Protein AF-A0A9D7EZE6-F1 (afdb_monomer_lite)

pLDDT: mean 88.73, std 8.44, range [52.72, 96.62]

Secondary structure (DSSP, 8-state):
-B-B-TTT--B-TT-EEEEEETTS-EEEEEE--TTSB---------STT-SEEEEEEE-SS-EEEEETTT-PPP-TTS---SPPP-TT-EEEEEEES-S---TTPPPPEEEEEEETTSPPPPPP-

Radius of gyration: 22.62 Å; chains: 1; bounding box: 59×34×56 Å

Foldseek 3Di:
DADADPVPRQADWFKKKWWAWQQRDTQFIFTAHNRRDTDTDGDPDPPPTSHTAKMWTDDPVDIDMDGPVPPDDDCPVDPPDDDDDDPVQKDKDKAWPDDDDDPPDDTDIDIDIDGPVRHHDDDDD

Structure (mmCIF, N/CA/C/O backbone):
data_AF-A0A9D7EZE6-F1
#
_entry.id   AF-A0A9D7EZE6-F1
#
loop_
_atom_site.group_PDB
_atom_site.id
_atom_site.type_symbol
_atom_site.label_atom_id
_atom_site.label_alt_id
_atom_site.label_comp_id
_atom_site.label_asym_id
_atom_site.label_entity_id
_atom_site.label_seq_id
_atom_site.pdbx_PDB_ins_code
_atom_site.Cartn_x
_atom_site.Cartn_y
_atom_site.Cartn_z
_atom_site.occupancy
_atom_site.B_iso_or_equiv
_atom_site.auth_seq_id
_atom_site.auth_comp_id
_atom_site.auth_asym_id
_atom_site.auth_atom_id
_atom_site.pdbx_PDB_model_num
ATOM 1 N N . MET A 1 1 ? -6.140 2.684 8.657 1.00 90.25 1 MET A N 1
ATOM 2 C CA . MET A 1 1 ? -7.422 2.126 8.167 1.00 90.25 1 MET A CA 1
ATOM 3 C C . MET A 1 1 ? -8.544 2.976 8.713 1.00 90.25 1 MET A C 1
ATOM 5 O O . MET A 1 1 ? -8.403 3.438 9.834 1.00 90.25 1 MET A O 1
ATOM 9 N N . PHE A 1 2 ? -9.594 3.207 7.927 1.00 93.62 2 PHE A N 1
ATOM 10 C CA . PHE A 1 2 ? -10.698 4.105 8.277 1.00 93.62 2 PHE A CA 1
ATOM 11 C C . PHE A 1 2 ? -11.967 3.294 8.530 1.00 93.62 2 PHE A C 1
ATOM 13 O O . PHE A 1 2 ? -12.271 2.395 7.743 1.00 93.62 2 PHE A O 1
ATOM 20 N N . THR A 1 3 ? -12.687 3.612 9.603 1.00 94.06 3 THR A N 1
ATOM 21 C CA . THR A 1 3 ? -13.913 2.912 10.002 1.00 94.06 3 THR A CA 1
ATOM 22 C C . THR A 1 3 ? -15.040 3.907 10.218 1.00 94.06 3 THR A C 1
ATOM 24 O O . THR A 1 3 ? -14.966 4.739 11.121 1.00 94.06 3 THR A O 1
ATOM 27 N N . ASN 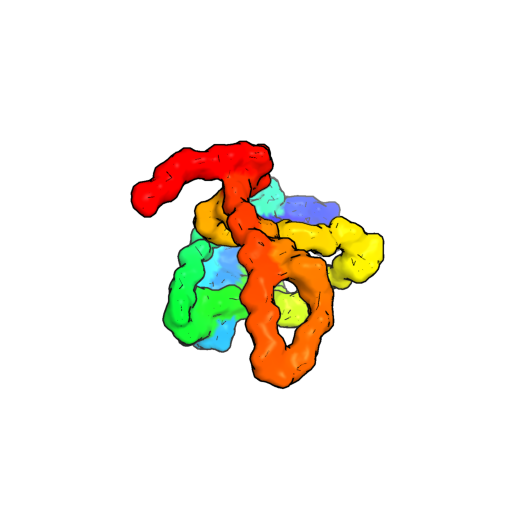A 1 4 ? -16.094 3.774 9.413 1.00 94.88 4 ASN A N 1
ATOM 28 C CA . ASN A 1 4 ? -17.258 4.653 9.440 1.00 94.88 4 ASN A CA 1
ATOM 29 C C . ASN A 1 4 ? -18.550 3.842 9.586 1.00 94.88 4 ASN A C 1
ATOM 31 O O . ASN A 1 4 ? -18.644 2.702 9.121 1.00 94.88 4 ASN A O 1
ATOM 35 N N . SER A 1 5 ? -19.563 4.459 10.187 1.00 92.50 5 SER A N 1
ATOM 36 C CA . SER A 1 5 ? -20.920 3.920 10.278 1.00 92.50 5 SER A CA 1
ATOM 37 C C . SER A 1 5 ? -21.588 3.892 8.903 1.00 92.50 5 SER A C 1
ATOM 39 O O . SER A 1 5 ? -21.626 4.903 8.208 1.00 92.50 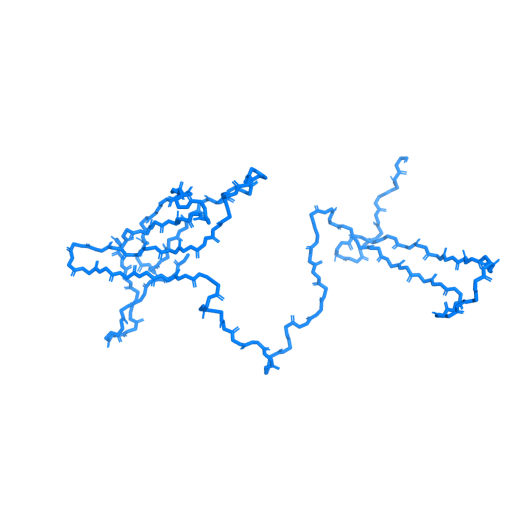5 SER A O 1
ATOM 41 N N . ILE A 1 6 ? -22.204 2.770 8.521 1.00 91.69 6 ILE A N 1
ATOM 42 C CA . ILE A 1 6 ? -22.994 2.687 7.276 1.00 91.69 6 ILE A CA 1
ATOM 43 C C . ILE A 1 6 ? -24.253 3.566 7.361 1.00 91.69 6 ILE A C 1
ATOM 45 O O . ILE A 1 6 ? -24.722 4.080 6.349 1.00 91.69 6 ILE A O 1
ATOM 49 N N . LYS A 1 7 ? -24.802 3.757 8.568 1.00 93.12 7 LYS A N 1
ATOM 50 C CA . LYS A 1 7 ? -26.050 4.501 8.776 1.00 93.12 7 LYS A CA 1
ATOM 51 C C . LYS A 1 7 ? -25.863 6.012 8.642 1.00 93.12 7 LYS A C 1
ATOM 53 O O . LYS A 1 7 ? -26.748 6.675 8.113 1.00 93.12 7 LYS A O 1
ATOM 58 N N . SER A 1 8 ? -24.764 6.547 9.169 1.00 93.56 8 SER A N 1
ATOM 59 C CA . SER A 1 8 ? -24.554 7.998 9.271 1.00 93.56 8 SER A CA 1
ATOM 60 C C . SER A 1 8 ? -23.318 8.514 8.538 1.00 93.56 8 SER A C 1
ATOM 62 O O . SER A 1 8 ? -23.162 9.720 8.417 1.00 93.56 8 SER A O 1
ATOM 64 N N . ALA A 1 9 ? -22.460 7.624 8.030 1.00 93.31 9 ALA A N 1
ATOM 65 C CA . ALA A 1 9 ? -21.144 7.936 7.468 1.00 93.31 9 ALA A CA 1
ATOM 66 C C . ALA A 1 9 ? -20.143 8.571 8.455 1.00 93.31 9 ALA A C 1
ATOM 68 O O . ALA A 1 9 ? -19.014 8.861 8.059 1.00 93.31 9 ALA A O 1
ATOM 69 N N . ASP A 1 10 ? -20.510 8.716 9.732 1.00 95.44 10 ASP A N 1
ATOM 70 C CA . ASP A 1 10 ? -19.629 9.247 10.769 1.00 95.44 10 ASP A CA 1
ATOM 71 C C . ASP A 1 10 ? -18.526 8.254 11.140 1.00 95.44 10 ASP A C 1
ATOM 73 O O . ASP A 1 10 ? -18.716 7.032 11.097 1.00 95.44 10 ASP A O 1
ATOM 77 N N . ALA A 1 11 ? -17.383 8.799 11.550 1.00 95.25 11 ALA A N 1
ATOM 78 C CA . ALA A 1 11 ? -16.270 8.034 12.083 1.00 95.25 11 ALA A CA 1
ATOM 79 C C . ALA A 1 11 ? -16.644 7.321 13.391 1.00 95.25 11 ALA A C 1
ATOM 81 O O . ALA A 1 11 ? -17.354 7.874 14.234 1.00 95.25 11 ALA A O 1
ATOM 82 N N . VAL A 1 12 ? -16.142 6.096 13.572 1.00 93.94 12 VAL A N 1
ATOM 83 C CA . VAL A 1 12 ? -16.419 5.281 14.765 1.00 93.94 12 VAL A CA 1
ATOM 84 C C . VAL A 1 12 ? -15.140 5.065 15.571 1.00 93.94 12 VAL A C 1
ATOM 86 O O . VAL A 1 12 ? -14.179 4.461 15.090 1.00 93.94 12 VAL A O 1
ATOM 89 N N . ASP A 1 13 ? -15.147 5.544 16.812 1.00 94.44 13 ASP A N 1
ATOM 90 C CA . ASP A 1 13 ? -14.052 5.402 17.777 1.00 94.44 13 ASP A CA 1
ATOM 91 C C . ASP A 1 13 ? -14.072 4.030 18.471 1.00 94.44 13 ASP A C 1
ATOM 93 O O . ASP A 1 13 ? -15.132 3.424 18.651 1.00 94.44 13 ASP A O 1
ATOM 97 N N . GLY A 1 14 ? -12.899 3.540 18.878 1.00 93.12 14 GLY A N 1
ATOM 98 C CA . GLY A 1 14 ? -12.770 2.335 19.704 1.00 93.12 14 GLY A CA 1
ATOM 99 C C . GLY A 1 14 ? -13.101 1.004 19.017 1.00 93.12 14 GLY A C 1
ATOM 100 O O . GLY A 1 14 ? -13.317 -0.000 19.698 1.00 93.12 14 GLY A O 1
ATOM 101 N N . VAL A 1 15 ? -13.135 0.949 17.684 1.00 95.50 15 VAL A N 1
ATOM 102 C CA . VAL A 1 15 ? -13.340 -0.305 16.945 1.00 95.50 15 VAL A CA 1
ATOM 103 C C . VAL A 1 15 ? -12.054 -1.122 16.963 1.00 95.50 15 VAL A C 1
ATOM 105 O O . VAL A 1 15 ? -10.997 -0.632 16.566 1.00 95.50 15 VAL A O 1
ATOM 108 N N . ASN A 1 16 ? -12.140 -2.388 17.380 1.00 96.06 16 ASN A N 1
ATOM 109 C CA . ASN A 1 16 ? -10.998 -3.297 17.374 1.00 96.06 16 ASN A CA 1
ATOM 110 C C . ASN A 1 16 ? -10.752 -3.823 15.964 1.00 96.06 16 ASN A C 1
ATOM 112 O O . ASN A 1 16 ? -11.570 -4.547 15.394 1.00 96.06 16 ASN A O 1
ATOM 116 N N . ILE A 1 17 ? -9.589 -3.496 15.424 1.00 96.62 17 ILE A N 1
ATOM 117 C CA . ILE A 1 17 ? -9.155 -3.877 14.092 1.00 96.62 17 ILE A CA 1
ATOM 118 C C . ILE A 1 17 ? -8.081 -4.957 14.203 1.00 96.62 17 ILE A C 1
ATOM 120 O O . ILE A 1 17 ? -7.107 -4.805 14.936 1.00 96.62 17 ILE A O 1
ATOM 124 N N . SER A 1 18 ? -8.236 -6.041 13.447 1.00 95.38 18 SER A N 1
ATOM 125 C CA . SER A 1 18 ? -7.273 -7.143 13.348 1.00 95.38 18 SER A CA 1
ATOM 126 C C . SER A 1 18 ? -6.920 -7.413 11.892 1.00 95.38 18 SER A C 1
ATOM 128 O O . SER A 1 18 ? -7.806 -7.510 11.046 1.00 95.38 18 SER A O 1
ATOM 130 N N . VAL A 1 19 ? -5.633 -7.556 11.584 1.00 94.56 19 VAL A N 1
ATOM 131 C CA . VAL A 1 19 ? -5.151 -7.835 10.223 1.00 94.56 19 VAL A CA 1
ATOM 132 C C . VAL A 1 19 ? -4.579 -9.240 10.161 1.00 94.56 19 VAL A C 1
ATOM 134 O O . VAL A 1 19 ? -3.677 -9.578 10.924 1.00 94.56 19 VAL A O 1
ATOM 137 N N . TYR A 1 20 ? -5.065 -10.034 9.212 1.00 92.69 20 TYR A N 1
ATOM 138 C CA . TYR A 1 20 ? -4.634 -11.408 8.987 1.00 92.69 20 TYR A CA 1
ATOM 139 C C . TYR A 1 20 ? -3.841 -11.546 7.690 1.00 92.69 20 TYR A C 1
ATOM 141 O O . TYR A 1 20 ? -4.139 -10.910 6.671 1.00 92.69 20 TYR A O 1
ATOM 149 N N . GLY A 1 21 ? -2.812 -12.388 7.741 1.00 91.25 21 GLY A N 1
ATOM 150 C CA . GLY A 1 21 ? -1.993 -12.757 6.597 1.00 91.25 21 GLY A CA 1
ATOM 151 C C . GLY A 1 21 ? -2.628 -13.829 5.717 1.00 91.25 21 GLY A C 1
ATOM 152 O O . GLY A 1 21 ? -3.613 -14.465 6.089 1.00 91.25 21 GLY A O 1
ATOM 153 N N . THR A 1 22 ? -2.032 -14.086 4.553 1.00 90.19 22 THR A N 1
ATOM 154 C CA . THR A 1 22 ? -2.470 -15.169 3.650 1.00 90.19 22 THR A CA 1
ATOM 155 C C . THR A 1 22 ? -2.314 -16.562 4.269 1.00 90.19 22 THR A C 1
ATOM 157 O O . THR A 1 22 ? -2.955 -17.503 3.822 1.00 90.19 22 THR A O 1
ATOM 160 N N . ASN A 1 23 ? -1.468 -16.701 5.291 1.00 89.50 23 ASN A N 1
ATOM 161 C CA . ASN A 1 23 ? -1.310 -17.911 6.107 1.00 89.50 23 ASN A CA 1
ATOM 162 C C . ASN A 1 23 ? -2.271 -17.970 7.313 1.00 89.50 23 ASN A C 1
ATOM 164 O O . ASN A 1 23 ? -2.058 -18.773 8.222 1.00 89.50 23 ASN A O 1
ATOM 168 N N . ASN A 1 24 ? -3.277 -17.092 7.355 1.00 90.56 24 ASN A N 1
ATOM 169 C CA . ASN A 1 24 ? -4.231 -16.957 8.455 1.00 90.56 24 ASN A CA 1
ATOM 170 C C . ASN A 1 24 ? -3.592 -16.604 9.816 1.00 90.56 24 ASN A C 1
ATOM 172 O O . ASN A 1 24 ? -4.181 -16.848 10.866 1.00 90.56 24 ASN A O 1
ATOM 176 N N . GLN A 1 25 ? -2.383 -16.031 9.819 1.00 90.62 25 GLN A N 1
ATOM 177 C CA . GLN A 1 25 ? -1.732 -15.546 11.038 1.00 90.62 25 GLN A CA 1
ATOM 178 C C . GLN A 1 25 ? -2.072 -14.082 11.291 1.00 90.62 25 GLN A C 1
ATOM 180 O O . GLN A 1 25 ? -2.153 -13.282 10.355 1.00 90.62 25 GLN A O 1
ATOM 185 N N . LEU A 1 26 ? -2.225 -13.725 12.566 1.00 90.88 26 LEU A N 1
ATOM 186 C CA . LEU A 1 26 ? -2.407 -12.341 12.984 1.00 90.88 26 LEU A CA 1
ATOM 187 C C . LEU A 1 26 ? -1.115 -11.556 12.716 1.00 90.88 26 LEU A C 1
ATOM 189 O O . LEU A 1 26 ? -0.049 -11.885 13.234 1.00 90.88 26 LEU A O 1
ATOM 193 N N . ILE A 1 27 ? -1.216 -10.520 11.889 1.00 91.31 27 ILE A N 1
ATOM 194 C CA . ILE A 1 27 ? -0.111 -9.612 11.561 1.00 91.31 27 ILE A CA 1
ATOM 195 C C . ILE A 1 27 ? -0.032 -8.486 12.590 1.00 91.31 27 ILE A C 1
ATOM 197 O O . ILE A 1 27 ? 1.062 -8.098 12.992 1.00 91.31 27 ILE A O 1
ATOM 201 N N . GLY A 1 28 ? -1.185 -7.970 13.014 1.00 91.44 28 GLY A N 1
ATOM 202 C CA . GLY A 1 28 ? -1.266 -6.874 13.967 1.00 91.44 28 GLY A CA 1
ATOM 203 C C . GLY A 1 28 ? -2.704 -6.525 14.325 1.00 91.44 28 GLY A C 1
ATOM 204 O O . GLY A 1 28 ? -3.649 -6.940 13.647 1.00 91.44 28 GLY A O 1
ATOM 205 N N . THR A 1 29 ? -2.844 -5.757 15.401 1.00 94.00 29 THR A N 1
ATOM 206 C CA . THR A 1 29 ? -4.120 -5.222 15.884 1.00 94.00 29 THR A CA 1
ATOM 207 C C . THR A 1 29 ? -3.980 -3.740 16.200 1.00 94.00 29 THR A C 1
ATOM 209 O O . THR A 1 29 ? -2.868 -3.250 16.400 1.00 94.00 29 THR A O 1
ATOM 212 N N . GLY A 1 30 ? -5.100 -3.029 16.222 1.00 94.44 30 GLY A N 1
ATOM 213 C CA . GLY A 1 30 ? -5.172 -1.632 16.635 1.00 94.44 30 GLY A CA 1
ATOM 214 C C . GLY A 1 30 ? -6.614 -1.235 16.919 1.00 94.44 30 GLY A C 1
ATOM 215 O O . GLY A 1 30 ? -7.537 -1.862 16.404 1.00 94.44 30 GLY A O 1
ATOM 216 N N . ALA A 1 31 ? -6.808 -0.209 17.738 1.00 95.44 31 ALA A N 1
ATOM 217 C CA . ALA A 1 31 ? -8.113 0.412 17.930 1.00 95.44 31 ALA A CA 1
ATOM 218 C C . ALA A 1 31 ? -8.216 1.664 17.054 1.00 95.44 31 ALA A C 1
ATOM 220 O O . ALA A 1 31 ? -7.208 2.335 16.812 1.00 95.44 31 ALA A O 1
ATOM 221 N N . THR A 1 32 ? -9.415 1.974 16.566 1.00 96.06 32 THR A N 1
ATOM 222 C CA . THR A 1 32 ? -9.659 3.270 15.926 1.00 96.06 32 THR A CA 1
ATOM 223 C C . THR A 1 32 ? -9.625 4.393 16.957 1.00 96.06 32 THR A C 1
ATOM 225 O O . THR A 1 32 ? -9.990 4.188 18.113 1.00 96.06 32 THR A O 1
ATOM 228 N N . ASN A 1 33 ? -9.161 5.566 16.533 1.00 94.44 33 ASN A N 1
ATOM 229 C CA . ASN A 1 33 ? -9.236 6.806 17.300 1.00 94.44 33 ASN A CA 1
ATOM 230 C C . ASN A 1 33 ? -10.566 7.546 17.036 1.00 94.44 33 ASN A C 1
ATOM 232 O O . ASN A 1 33 ? -11.400 7.095 16.249 1.00 94.44 33 ASN A O 1
ATOM 236 N N . LYS A 1 34 ? -10.727 8.739 17.627 1.00 94.44 34 LYS A N 1
ATOM 237 C CA . LYS A 1 34 ? -11.912 9.605 17.458 1.00 94.44 34 LYS A CA 1
ATOM 238 C C . LYS A 1 34 ? -12.223 9.997 16.009 1.00 94.44 34 LYS A C 1
ATOM 240 O O . LYS A 1 34 ? -13.348 10.381 15.717 1.00 94.44 34 LYS A O 1
ATOM 245 N N . GLU A 1 35 ? -11.244 9.909 15.116 1.00 94.25 35 GLU A N 1
ATOM 246 C CA . GLU A 1 35 ? -11.395 10.170 13.681 1.00 94.25 35 GLU A CA 1
ATOM 247 C C . GLU A 1 35 ? -11.698 8.884 12.889 1.00 94.25 35 GLU A C 1
ATOM 249 O O . GLU A 1 35 ? -11.739 8.896 11.660 1.00 94.25 35 GLU A O 1
ATOM 254 N N . GLY A 1 36 ? -11.910 7.753 13.572 1.00 93.25 36 GLY A N 1
ATOM 255 C CA . GLY A 1 36 ? -12.168 6.455 12.950 1.00 93.25 36 GLY A CA 1
ATOM 256 C C . GLY A 1 36 ? -10.917 5.819 12.346 1.00 93.25 36 GLY A C 1
ATOM 257 O O . GLY A 1 36 ? -11.024 4.869 11.564 1.00 93.25 36 GLY A O 1
ATOM 258 N N . VAL A 1 37 ? -9.728 6.325 12.686 1.00 96.38 37 VAL A N 1
ATOM 259 C CA . VAL A 1 37 ? -8.452 5.896 12.111 1.00 96.38 37 VAL A CA 1
ATOM 260 C C . VAL A 1 37 ? -7.757 4.904 13.033 1.00 96.38 37 VAL A C 1
ATOM 262 O O . VAL A 1 37 ? -7.482 5.202 14.190 1.00 96.38 37 VAL A O 1
ATOM 265 N N . ALA A 1 38 ? -7.433 3.727 12.500 1.00 95.00 38 ALA A N 1
ATOM 266 C CA . ALA A 1 38 ? -6.556 2.747 13.134 1.00 95.00 38 ALA A CA 1
ATOM 267 C C . ALA A 1 38 ? -5.248 2.621 12.346 1.00 95.00 38 ALA A C 1
ATOM 269 O O . ALA A 1 38 ? -5.251 2.230 11.170 1.00 95.00 38 ALA A O 1
ATOM 270 N N . GLU A 1 39 ? -4.127 2.917 12.992 1.00 93.88 39 GLU A N 1
ATOM 271 C CA . GLU A 1 39 ? -2.790 2.694 12.446 1.00 93.88 39 GLU A CA 1
ATOM 272 C C . GLU A 1 39 ? -2.233 1.383 12.990 1.00 93.88 39 GLU A C 1
ATOM 274 O O . GLU A 1 39 ? -2.170 1.171 14.198 1.00 93.88 39 GLU A O 1
ATOM 279 N N . ILE A 1 40 ? -1.853 0.476 12.090 1.00 90.81 40 ILE A N 1
ATOM 280 C CA . ILE A 1 40 ? -1.291 -0.821 12.460 1.00 90.81 40 ILE A CA 1
ATOM 281 C C . ILE A 1 40 ? 0.108 -0.885 11.857 1.00 90.81 40 ILE A C 1
ATOM 283 O O . ILE A 1 40 ? 0.226 -0.881 10.625 1.00 90.81 40 ILE A O 1
ATOM 287 N N . PRO A 1 41 ? 1.168 -0.931 12.684 1.00 85.94 41 PRO A N 1
ATOM 288 C CA . PRO A 1 41 ? 2.524 -1.022 12.177 1.00 85.94 41 PRO A CA 1
ATOM 289 C C . PRO A 1 41 ? 2.676 -2.329 11.399 1.00 85.94 41 PRO A C 1
ATOM 291 O O . PRO A 1 41 ? 2.447 -3.421 11.920 1.00 85.94 41 PRO A O 1
ATOM 294 N N . TYR A 1 42 ? 3.062 -2.211 10.132 1.00 83.19 42 TYR A N 1
ATOM 295 C CA . TYR A 1 42 ? 3.318 -3.353 9.269 1.00 83.19 42 TYR A CA 1
ATOM 296 C C . TYR A 1 42 ? 4.776 -3.354 8.833 1.00 83.19 42 TYR A C 1
ATOM 298 O O . TYR A 1 42 ? 5.207 -2.533 8.025 1.00 83.19 42 TYR A O 1
ATOM 306 N N . SER A 1 43 ? 5.533 -4.319 9.340 1.00 74.94 43 SER A N 1
ATOM 307 C CA . SER A 1 43 ? 6.860 -4.630 8.823 1.00 74.94 43 SER A CA 1
ATOM 308 C C . SER A 1 43 ? 6.716 -5.734 7.785 1.00 74.94 43 SER A C 1
ATOM 310 O O . SER A 1 43 ? 6.212 -6.818 8.092 1.00 74.94 43 SER A O 1
ATOM 312 N N . LYS A 1 44 ? 7.164 -5.478 6.555 1.00 69.81 44 LYS A N 1
ATOM 313 C CA . LYS A 1 44 ? 7.197 -6.493 5.501 1.00 69.81 44 LYS A CA 1
ATOM 314 C C . LYS A 1 44 ? 8.155 -7.611 5.925 1.00 69.81 44 LYS A C 1
ATOM 316 O O . LYS A 1 44 ? 9.366 -7.473 5.805 1.00 69.81 44 LYS A O 1
ATOM 321 N N . LYS A 1 45 ? 7.611 -8.709 6.450 1.00 68.25 45 LYS A N 1
ATOM 322 C CA . LYS A 1 45 ? 8.372 -9.930 6.732 1.00 68.25 45 LYS A CA 1
ATOM 323 C C . LYS A 1 45 ? 8.465 -10.728 5.434 1.00 68.25 45 LYS A C 1
ATOM 325 O O . LYS A 1 45 ? 7.435 -11.065 4.857 1.00 68.25 45 LYS A O 1
ATOM 330 N N . GLU A 1 46 ? 9.680 -11.014 4.970 1.00 62.47 46 GLU A N 1
ATOM 331 C CA . GLU A 1 46 ? 9.906 -11.772 3.725 1.00 62.47 46 GLU A CA 1
ATOM 332 C C . GLU A 1 46 ? 9.536 -13.262 3.829 1.00 62.47 46 GLU A C 1
ATOM 334 O O . GLU A 1 46 ? 9.464 -13.956 2.818 1.00 62.47 46 GLU A O 1
ATOM 339 N N . PHE A 1 47 ? 9.230 -13.759 5.031 1.00 62.12 47 PHE A N 1
ATOM 340 C CA . PHE A 1 47 ? 8.754 -15.125 5.235 1.00 62.12 47 PHE A CA 1
ATOM 341 C C . PHE A 1 47 ? 7.392 -15.358 4.564 1.00 62.12 47 PHE A C 1
ATOM 343 O O . PHE A 1 47 ? 6.455 -14.566 4.723 1.00 62.12 47 PHE A O 1
ATOM 350 N N . SER A 1 48 ? 7.263 -16.474 3.838 1.00 64.50 48 SER A N 1
ATOM 351 C CA . SER A 1 48 ? 6.057 -16.807 3.076 1.00 64.50 48 SER A CA 1
ATOM 352 C C . SER A 1 48 ? 4.821 -16.845 3.984 1.00 64.50 48 SER A C 1
ATOM 354 O O . SER A 1 48 ? 4.697 -17.718 4.841 1.00 64.50 48 SER A O 1
ATOM 356 N N . GLY A 1 49 ? 3.895 -15.902 3.800 1.00 64.12 49 GLY A N 1
ATOM 357 C CA . GLY A 1 49 ? 2.580 -15.926 4.450 1.00 64.12 49 GLY A CA 1
ATOM 358 C C . GLY A 1 49 ? 2.199 -14.684 5.257 1.00 64.12 49 GLY A C 1
ATOM 359 O O . GLY A 1 49 ? 1.009 -14.424 5.408 1.00 64.12 49 GLY A O 1
ATOM 360 N N . PHE A 1 50 ? 3.157 -13.857 5.694 1.00 74.94 50 PHE A N 1
ATOM 361 C CA . PHE A 1 50 ? 2.886 -12.620 6.457 1.00 74.94 50 PHE A CA 1
ATOM 362 C C . PHE A 1 50 ? 2.521 -11.414 5.569 1.00 74.94 50 PHE A C 1
ATOM 364 O O . PHE A 1 50 ? 2.779 -10.252 5.899 1.00 74.94 50 PHE A O 1
ATOM 371 N N . LYS A 1 51 ? 1.913 -11.680 4.410 1.00 87.38 51 LYS A N 1
ATOM 372 C CA . LYS A 1 51 ? 1.352 -10.653 3.532 1.00 87.38 51 LYS A CA 1
ATOM 373 C C . LYS A 1 51 ? -0.093 -10.380 3.961 1.00 87.38 51 LYS A C 1
ATOM 375 O O . LYS A 1 51 ? -0.866 -11.336 3.967 1.00 87.38 51 LYS A O 1
ATOM 380 N N . PRO A 1 52 ? -0.478 -9.127 4.264 1.00 90.00 52 PRO A N 1
ATOM 381 C CA . PRO A 1 52 ? -1.849 -8.783 4.610 1.00 90.00 52 PRO A CA 1
ATOM 382 C C . PRO A 1 52 ? -2.828 -9.270 3.544 1.00 90.00 52 PRO A C 1
ATOM 384 O O . PRO A 1 52 ? -2.652 -8.997 2.353 1.00 90.00 52 PRO A O 1
ATOM 387 N N . ALA A 1 53 ? -3.838 -10.012 3.985 1.00 91.75 53 ALA A N 1
ATOM 388 C CA . ALA A 1 53 ? -4.844 -10.631 3.133 1.00 91.75 53 ALA A CA 1
ATOM 389 C C . ALA A 1 53 ? -6.252 -10.143 3.468 1.00 91.75 53 ALA A C 1
ATOM 391 O O . ALA A 1 53 ? -7.062 -9.958 2.562 1.00 91.75 53 ALA A O 1
ATOM 392 N N . MET A 1 54 ? -6.531 -9.920 4.751 1.00 93.56 54 MET A N 1
ATOM 393 C CA . MET A 1 54 ? -7.850 -9.531 5.232 1.00 93.56 54 MET A CA 1
ATOM 394 C C . MET A 1 54 ? -7.739 -8.672 6.488 1.00 93.56 54 MET A C 1
ATOM 396 O O . MET A 1 54 ? -6.833 -8.859 7.302 1.00 93.56 54 MET A O 1
ATOM 400 N N . VAL A 1 55 ? -8.693 -7.763 6.654 1.00 95.38 55 VAL A N 1
ATOM 401 C CA . VAL A 1 55 ? -8.958 -7.061 7.912 1.00 95.38 55 VAL A CA 1
ATOM 402 C C . VAL A 1 55 ? -10.274 -7.545 8.509 1.00 95.38 55 VAL A C 1
ATOM 404 O O . VAL A 1 55 ? -11.220 -7.829 7.780 1.00 95.38 55 VAL A O 1
ATOM 407 N N . ILE A 1 56 ? -10.330 -7.600 9.834 1.00 95.88 56 ILE A N 1
ATOM 408 C CA . ILE A 1 56 ? -11.540 -7.774 10.630 1.00 95.88 56 ILE A CA 1
ATOM 409 C C . ILE A 1 56 ? -11.708 -6.538 11.515 1.00 95.88 56 ILE A C 1
ATOM 411 O O . ILE A 1 56 ? -10.754 -6.120 12.168 1.00 95.88 56 ILE A O 1
ATOM 415 N N . ALA A 1 57 ? -12.913 -5.980 11.542 1.00 96.19 57 ALA A N 1
ATOM 416 C CA . ALA A 1 57 ? -13.326 -4.908 12.436 1.00 96.19 57 ALA A CA 1
ATOM 417 C C . ALA A 1 57 ? -14.404 -5.439 13.383 1.00 96.19 57 ALA A C 1
ATOM 419 O O . ALA A 1 57 ? -15.375 -6.052 12.938 1.00 96.19 57 ALA A O 1
ATOM 420 N N . LYS A 1 58 ? -14.225 -5.239 14.688 1.00 95.50 58 LYS A N 1
ATOM 421 C CA . LYS A 1 58 ? -15.109 -5.791 15.713 1.00 95.50 58 LYS A CA 1
ATOM 422 C C . LYS A 1 58 ? -15.392 -4.775 16.816 1.00 95.50 58 LYS A C 1
ATOM 424 O O . LYS A 1 58 ? -14.469 -4.164 17.357 1.00 95.50 58 LYS A O 1
ATOM 429 N N . THR A 1 59 ? -16.659 -4.656 17.189 1.00 92.88 59 THR A N 1
ATOM 430 C CA . THR A 1 59 ? -17.119 -3.975 18.409 1.00 92.88 59 THR A CA 1
ATOM 431 C C . THR A 1 59 ? -17.771 -5.000 19.348 1.00 92.88 59 THR A C 1
ATOM 433 O O . THR A 1 59 ? -17.628 -6.209 19.145 1.00 92.88 59 THR A O 1
ATOM 436 N N . ALA A 1 60 ? -18.440 -4.552 20.413 1.00 91.12 60 ALA A N 1
ATOM 437 C CA . ALA A 1 60 ? -19.215 -5.450 21.270 1.00 91.12 60 ALA A CA 1
ATOM 438 C C . ALA A 1 60 ? -20.384 -6.099 20.508 1.00 91.12 60 ALA A C 1
ATOM 440 O O . ALA A 1 60 ? -20.636 -7.291 20.676 1.00 91.12 60 ALA A O 1
ATOM 441 N N . ASP A 1 61 ? -21.024 -5.327 19.627 1.00 92.31 61 ASP A N 1
ATOM 442 C CA . ASP A 1 61 ? -22.304 -5.682 19.012 1.00 92.31 61 ASP A CA 1
ATOM 443 C C . ASP A 1 61 ? -22.214 -5.910 17.494 1.00 92.31 61 ASP A C 1
ATOM 445 O O . ASP A 1 61 ? -23.182 -6.364 16.888 1.00 92.31 61 ASP A O 1
ATOM 449 N N . ASP A 1 62 ? -21.073 -5.603 16.865 1.00 93.31 62 ASP A N 1
ATOM 450 C CA . ASP A 1 62 ? -20.906 -5.651 15.409 1.00 93.31 62 ASP A CA 1
ATOM 451 C C . ASP A 1 62 ? -19.592 -6.323 14.978 1.00 93.31 62 ASP A C 1
ATOM 453 O O . ASP A 1 62 ? -18.576 -6.320 15.689 1.00 93.31 62 ASP A O 1
ATOM 457 N N . PHE A 1 63 ? -19.621 -6.912 13.785 1.00 94.19 63 PHE A N 1
ATOM 458 C CA . PHE A 1 63 ? -18.517 -7.634 13.173 1.00 94.19 63 PHE A CA 1
ATOM 459 C C . PHE A 1 63 ? -18.511 -7.442 11.657 1.00 94.19 63 PHE A C 1
ATOM 461 O O . PHE A 1 63 ? -19.480 -7.749 10.965 1.00 94.19 63 PHE A O 1
ATOM 468 N N . ASN A 1 64 ? -17.367 -7.026 11.123 1.00 94.56 64 ASN A N 1
ATOM 469 C CA . ASN A 1 64 ? -17.164 -6.845 9.694 1.00 94.56 64 ASN A CA 1
ATOM 470 C C . ASN A 1 64 ? -15.789 -7.377 9.272 1.00 94.56 64 ASN A C 1
ATOM 472 O O . ASN A 1 64 ? -14.844 -7.400 10.061 1.00 94.56 64 ASN A O 1
ATOM 476 N N . TYR A 1 65 ? -15.662 -7.801 8.019 1.00 93.94 65 TYR A N 1
ATOM 477 C CA . TYR A 1 65 ? -14.405 -8.272 7.453 1.00 93.94 65 TYR A CA 1
ATOM 478 C C . TYR A 1 65 ? -14.258 -7.821 6.000 1.00 93.94 65 TYR A C 1
ATOM 480 O O . TYR A 1 65 ? -15.233 -7.717 5.259 1.00 93.94 65 TYR A O 1
ATOM 488 N N . LEU A 1 66 ? -13.019 -7.568 5.578 1.00 94.12 66 LEU A N 1
ATOM 489 C CA . LEU A 1 66 ? -12.714 -7.087 4.233 1.00 94.12 66 LEU A CA 1
ATOM 490 C C . LEU A 1 66 ? -11.463 -7.789 3.678 1.00 94.12 66 LEU A C 1
ATOM 492 O O . LEU A 1 66 ? -10.353 -7.544 4.161 1.00 94.12 66 LEU A O 1
ATOM 496 N N . PRO A 1 67 ? -11.617 -8.681 2.679 1.00 93.62 67 PRO A N 1
ATOM 497 C CA . PRO A 1 67 ? -10.500 -9.349 2.019 1.00 93.62 67 PRO A CA 1
ATOM 498 C C . PRO A 1 67 ? -9.915 -8.489 0.885 1.00 93.62 67 PRO A C 1
ATOM 500 O O . PRO A 1 67 ? -10.602 -8.120 -0.062 1.00 93.62 67 PRO A O 1
ATOM 503 N N . PHE A 1 68 ? -8.609 -8.214 0.916 1.00 90.19 68 PHE A N 1
ATOM 504 C CA . PHE A 1 68 ? -7.966 -7.251 0.006 1.00 90.19 68 PHE A CA 1
ATOM 505 C C . PHE A 1 68 ? -7.865 -7.686 -1.464 1.00 90.19 68 PHE A C 1
ATOM 507 O O . PHE A 1 68 ? -7.558 -6.863 -2.333 1.00 90.19 68 PHE A O 1
ATOM 514 N N . ASN A 1 69 ? -8.042 -8.972 -1.768 1.00 86.88 69 ASN A N 1
ATOM 515 C CA . ASN A 1 69 ? -7.965 -9.474 -3.143 1.00 86.88 69 ASN A CA 1
ATOM 516 C C . ASN A 1 69 ? -9.172 -9.040 -3.987 1.00 86.88 69 ASN A C 1
ATOM 518 O O . ASN A 1 69 ? -8.991 -8.711 -5.158 1.00 86.88 69 ASN A O 1
ATOM 522 N N . ASN A 1 70 ? -10.359 -8.974 -3.382 1.00 85.56 70 ASN A N 1
ATOM 523 C CA . ASN A 1 70 ? -11.623 -8.797 -4.095 1.00 85.56 70 ASN A CA 1
ATOM 524 C C . ASN A 1 70 ? -12.274 -7.427 -3.858 1.00 85.56 70 ASN A C 1
ATOM 526 O O . ASN A 1 70 ? -13.248 -7.098 -4.525 1.00 85.56 70 ASN A O 1
ATOM 530 N N . THR A 1 71 ? -11.744 -6.609 -2.946 1.00 87.31 71 THR A N 1
ATOM 531 C CA . THR A 1 71 ? -12.325 -5.302 -2.581 1.00 87.31 71 THR A CA 1
ATOM 532 C C . THR A 1 71 ? -11.505 -4.114 -3.083 1.00 87.31 71 THR A C 1
ATOM 534 O O . THR A 1 71 ? -11.473 -3.052 -2.460 1.00 87.31 71 THR A O 1
ATOM 537 N N . ARG A 1 72 ? -10.781 -4.286 -4.192 1.00 87.00 72 ARG A N 1
ATOM 538 C CA . ARG A 1 72 ? -10.008 -3.197 -4.801 1.00 87.00 72 ARG A CA 1
ATOM 539 C C . ARG A 1 72 ? -10.934 -2.237 -5.534 1.00 87.00 72 ARG A C 1
ATOM 541 O O . ARG A 1 72 ? -11.831 -2.657 -6.258 1.00 87.00 72 ARG A O 1
ATOM 548 N N . VAL A 1 73 ? -10.663 -0.945 -5.393 1.00 88.56 73 VAL A N 1
ATOM 549 C CA . VAL A 1 73 ? -11.351 0.095 -6.159 1.00 88.56 73 VAL A CA 1
ATOM 550 C C . VAL A 1 73 ? -10.794 0.124 -7.580 1.00 88.56 73 VAL A C 1
ATOM 552 O O . VAL A 1 73 ? -9.584 0.024 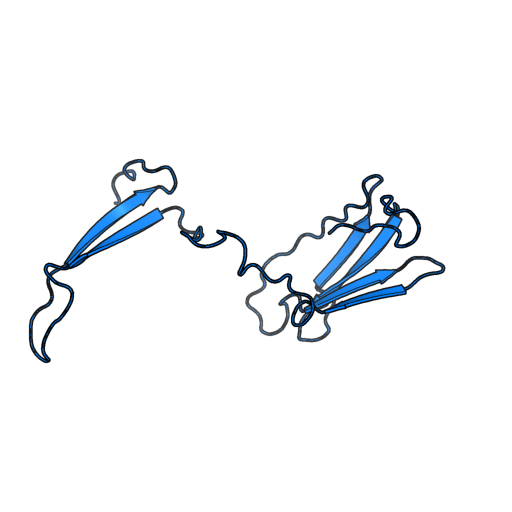-7.789 1.00 88.56 73 VAL A O 1
ATOM 555 N N . ASN A 1 74 ? -11.680 0.249 -8.566 1.00 88.50 74 ASN A N 1
ATOM 556 C CA . ASN A 1 74 ? -11.291 0.375 -9.964 1.00 88.50 74 ASN A CA 1
ATOM 557 C C . ASN A 1 74 ? -10.707 1.772 -10.226 1.00 88.50 74 ASN A C 1
ATOM 559 O O . ASN A 1 74 ? -11.373 2.780 -9.997 1.00 88.50 74 ASN A O 1
ATOM 563 N N . THR A 1 75 ? -9.480 1.820 -10.744 1.00 90.88 75 THR A N 1
ATOM 564 C CA . THR A 1 75 ? -8.765 3.069 -11.034 1.00 90.88 75 THR A CA 1
ATOM 565 C C . THR A 1 75 ? -8.703 3.422 -12.523 1.00 90.88 75 THR A C 1
ATOM 567 O O . THR A 1 75 ? -8.040 4.382 -12.878 1.00 90.88 75 THR A O 1
ATOM 570 N N . SER A 1 76 ? -9.379 2.683 -13.412 1.00 89.75 76 SER A N 1
ATOM 571 C CA . SER A 1 76 ? -9.282 2.863 -14.878 1.00 89.75 76 SER A CA 1
ATOM 572 C C . SER A 1 76 ? -9.733 4.233 -15.386 1.00 89.75 76 SER A C 1
ATOM 574 O O . SER A 1 76 ? -9.278 4.674 -16.432 1.00 89.75 76 SER A O 1
ATOM 576 N N . ARG A 1 77 ? -10.632 4.900 -14.655 1.00 92.81 77 ARG A N 1
ATOM 577 C CA . ARG A 1 77 ? -11.142 6.239 -14.991 1.00 92.81 77 ARG A CA 1
ATOM 578 C C . ARG A 1 77 ? -10.268 7.369 -14.448 1.00 92.81 77 ARG A C 1
ATOM 580 O O . ARG A 1 77 ? -10.627 8.531 -14.598 1.00 92.81 77 ARG A O 1
ATOM 587 N N . PHE A 1 78 ? -9.181 7.030 -13.762 1.00 92.06 78 PHE A N 1
ATOM 588 C CA . PHE A 1 78 ? -8.310 7.976 -13.087 1.00 92.06 78 PHE A CA 1
ATOM 589 C C . PHE A 1 78 ? -6.885 7.830 -13.617 1.00 92.06 78 PHE A C 1
ATOM 591 O O . PHE A 1 78 ? -6.392 6.718 -13.809 1.00 92.06 78 PHE A O 1
ATOM 598 N N . GLU A 1 79 ? -6.199 8.957 -13.785 1.00 88.19 79 GLU A N 1
ATOM 599 C CA . GLU A 1 79 ? -4.780 9.002 -14.143 1.00 88.19 79 GLU A CA 1
ATOM 600 C C . GLU A 1 79 ? -3.919 8.602 -12.933 1.00 88.19 79 GLU A C 1
ATOM 602 O O . GLU A 1 79 ? -3.356 9.436 -12.230 1.00 88.19 79 GLU A O 1
ATOM 607 N N . VAL A 1 80 ? -3.865 7.297 -12.650 1.00 89.00 80 VAL A N 1
ATOM 608 C CA . VAL A 1 80 ? -3.042 6.692 -11.579 1.00 89.00 80 VAL A CA 1
ATOM 609 C C . VAL A 1 80 ? -1.753 6.060 -12.107 1.00 89.00 80 VAL A C 1
ATOM 611 O O . VAL A 1 80 ? -1.041 5.362 -11.380 1.00 89.00 80 VAL A O 1
ATOM 614 N N . GLY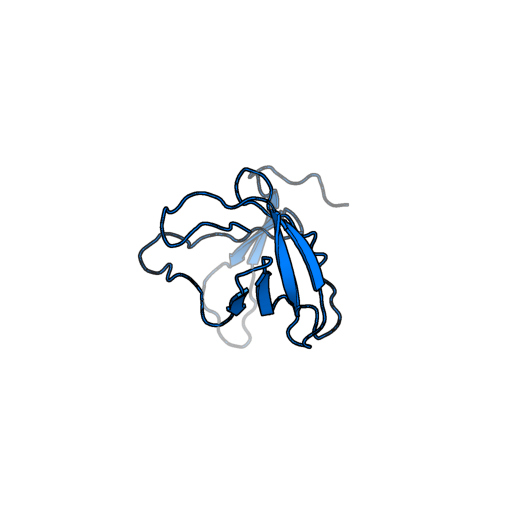 A 1 81 ? -1.496 6.228 -13.404 1.00 86.31 81 GLY A N 1
ATOM 615 C CA . GLY A 1 81 ? -0.261 5.804 -14.040 1.00 86.31 81 GLY A CA 1
ATOM 616 C C . GLY A 1 81 ? 0.928 6.645 -13.583 1.00 86.31 81 GLY A C 1
ATOM 617 O O . GLY A 1 81 ? 0.795 7.640 -12.876 1.00 86.31 81 GLY A O 1
ATOM 618 N N . GLY A 1 82 ? 2.114 6.233 -14.012 1.00 87.38 82 GLY A N 1
ATOM 619 C CA . GLY A 1 82 ? 3.345 6.958 -13.744 1.00 87.38 82 GLY A CA 1
ATOM 620 C C . GLY A 1 82 ? 4.347 6.156 -12.934 1.00 87.38 82 GLY A C 1
ATOM 621 O O . GLY A 1 82 ? 4.266 4.934 -12.767 1.00 87.38 82 GLY A O 1
ATOM 622 N N . LYS A 1 83 ? 5.361 6.880 -12.485 1.00 83.94 83 LYS A N 1
ATOM 623 C CA . LYS A 1 83 ? 6.546 6.320 -11.863 1.00 83.94 83 LYS A CA 1
ATOM 624 C C . LYS A 1 83 ? 6.243 5.830 -10.450 1.00 83.94 83 LYS A C 1
ATOM 626 O O . LYS A 1 83 ? 5.608 6.519 -9.658 1.00 83.94 83 LYS A O 1
ATOM 631 N N . ARG A 1 84 ? 6.743 4.638 -10.122 1.00 82.62 84 ARG A N 1
ATOM 632 C CA . ARG A 1 84 ? 6.668 4.082 -8.769 1.00 82.62 84 ARG A CA 1
ATOM 633 C C . ARG A 1 84 ? 7.940 4.405 -8.008 1.00 82.62 84 ARG A C 1
ATOM 635 O O . ARG A 1 84 ? 9.036 4.189 -8.520 1.00 82.62 84 ARG A O 1
ATOM 642 N N . ASN A 1 85 ? 7.781 4.866 -6.775 1.00 81.62 85 ASN A N 1
ATOM 643 C CA . ASN A 1 85 ? 8.910 5.078 -5.881 1.00 81.62 85 ASN A CA 1
ATOM 644 C C . ASN A 1 85 ? 9.539 3.725 -5.561 1.00 81.62 85 ASN A C 1
ATOM 646 O O . ASN A 1 85 ? 8.836 2.751 -5.276 1.00 81.62 85 ASN A O 1
ATOM 650 N N . ASN A 1 86 ? 10.862 3.672 -5.615 1.00 83.00 86 ASN A N 1
ATOM 651 C CA . ASN A 1 86 ? 11.622 2.515 -5.179 1.00 83.00 86 ASN A CA 1
ATOM 652 C C . ASN A 1 86 ? 12.310 2.823 -3.835 1.00 83.00 86 ASN A C 1
ATOM 654 O O . ASN A 1 86 ? 12.466 3.992 -3.474 1.00 83.00 86 ASN A O 1
ATOM 658 N N . PRO A 1 87 ? 12.733 1.789 -3.091 1.00 83.19 87 PRO A N 1
ATOM 659 C CA . PRO A 1 87 ? 13.444 1.989 -1.832 1.00 83.19 87 PRO A CA 1
ATOM 660 C C . PRO A 1 87 ? 14.852 2.577 -1.985 1.00 83.19 87 PRO A C 1
ATOM 662 O O . PRO A 1 87 ? 15.391 3.060 -0.997 1.00 83.19 87 PRO A O 1
ATOM 665 N N . SER A 1 88 ? 15.469 2.516 -3.174 1.00 85.00 88 SER A N 1
ATOM 666 C CA . SER A 1 88 ? 16.827 3.040 -3.368 1.00 85.00 88 SER A CA 1
ATOM 667 C C . SER A 1 88 ? 16.862 4.567 -3.431 1.00 85.00 88 SER A C 1
ATOM 669 O O . SER A 1 88 ? 17.915 5.148 -3.203 1.00 85.00 88 SER A O 1
ATOM 671 N N . GLY A 1 89 ? 15.734 5.222 -3.726 1.00 87.12 89 GLY A N 1
ATOM 672 C CA . GLY A 1 89 ? 15.650 6.682 -3.835 1.00 87.12 89 GLY A CA 1
ATOM 673 C C . GLY A 1 89 ? 16.274 7.250 -5.115 1.00 87.12 89 GLY A C 1
ATOM 674 O O . GLY A 1 89 ? 16.329 8.473 -5.275 1.00 87.12 89 GLY A O 1
ATOM 675 N N . PHE A 1 90 ? 16.706 6.378 -6.030 1.00 87.69 90 PHE A N 1
ATOM 676 C CA . PHE A 1 90 ? 17.318 6.735 -7.306 1.00 87.69 90 PHE A CA 1
ATOM 677 C C . PHE A 1 90 ? 16.462 6.290 -8.479 1.00 87.69 90 PHE A C 1
ATOM 679 O O . PHE A 1 90 ? 15.871 5.210 -8.461 1.00 87.69 90 PHE A O 1
ATOM 686 N N . ASP A 1 91 ? 16.486 7.076 -9.542 1.00 89.19 91 ASP A N 1
ATOM 687 C CA . ASP A 1 91 ? 15.861 6.748 -10.809 1.00 89.19 91 ASP A CA 1
ATOM 688 C C . ASP A 1 91 ? 16.934 6.517 -11.851 1.00 89.19 91 ASP A C 1
ATOM 690 O O . ASP A 1 91 ? 17.853 7.320 -12.001 1.00 89.19 91 ASP A O 1
ATOM 694 N N . ALA A 1 92 ? 16.793 5.410 -12.566 1.00 88.69 92 ALA A N 1
ATOM 695 C CA . ALA A 1 92 ? 17.653 5.045 -13.669 1.00 88.69 92 ALA A CA 1
ATOM 696 C C . ALA A 1 92 ? 16.922 5.328 -14.982 1.00 88.69 92 ALA A C 1
ATOM 698 O O . ALA A 1 92 ? 15.858 4.760 -15.240 1.00 88.69 92 ALA A O 1
ATOM 699 N N . PHE A 1 93 ? 17.505 6.184 -15.813 1.00 89.00 93 PHE A N 1
ATOM 700 C CA . PHE A 1 93 ? 17.073 6.390 -17.186 1.00 89.00 93 PHE A CA 1
ATOM 701 C C . PHE A 1 93 ? 18.009 5.631 -18.118 1.00 89.00 93 PHE A C 1
ATOM 703 O O . PHE A 1 93 ? 19.212 5.892 -18.144 1.00 89.00 93 PHE A O 1
ATOM 710 N N . VAL A 1 94 ? 17.445 4.684 -18.863 1.00 92.00 94 VAL A N 1
ATOM 711 C CA . VAL A 1 94 ? 18.166 3.869 -19.841 1.00 92.00 94 VAL A CA 1
ATOM 712 C C . VAL A 1 94 ? 17.797 4.373 -21.229 1.00 92.00 94 VAL A C 1
ATOM 714 O O . VAL A 1 94 ? 16.619 4.381 -21.583 1.00 92.00 94 VAL A O 1
ATOM 717 N N . TYR A 1 95 ? 18.798 4.759 -22.011 1.00 92.88 95 TYR A N 1
ATOM 718 C CA . TYR A 1 95 ? 18.627 5.168 -23.402 1.00 92.88 95 TYR A CA 1
ATOM 719 C C . TYR A 1 95 ? 19.499 4.287 -24.284 1.00 92.88 95 TYR A C 1
ATOM 721 O O . TYR A 1 95 ? 20.717 4.290 -24.144 1.00 92.88 95 TYR A O 1
ATOM 729 N N . ALA A 1 96 ? 18.892 3.526 -25.184 1.00 94.00 96 ALA A N 1
ATOM 730 C CA . ALA A 1 96 ? 19.632 2.815 -26.218 1.00 94.00 96 ALA A CA 1
ATOM 731 C C . ALA A 1 96 ? 19.836 3.720 -27.440 1.00 94.00 96 ALA A C 1
ATOM 733 O O . ALA A 1 96 ? 19.150 4.728 -27.605 1.00 94.00 96 ALA A O 1
ATOM 734 N N . GLU A 1 97 ? 20.756 3.341 -28.324 1.00 92.50 97 GLU A N 1
ATOM 735 C CA . GLU A 1 97 ? 20.916 4.017 -29.621 1.00 92.50 97 GLU A CA 1
ATOM 736 C C . GLU A 1 97 ? 19.659 3.893 -30.502 1.00 92.50 97 GLU A C 1
ATOM 738 O O . GLU A 1 97 ? 19.405 4.746 -31.352 1.00 92.50 97 GLU A O 1
ATOM 743 N N . ARG A 1 98 ? 18.893 2.808 -30.322 1.00 90.69 98 ARG A N 1
ATOM 744 C CA . ARG A 1 98 ? 17.668 2.475 -31.063 1.00 90.69 98 ARG A CA 1
ATOM 745 C C . ARG A 1 98 ? 16.820 1.459 -30.295 1.00 90.69 98 ARG A C 1
ATOM 747 O O . ARG A 1 98 ? 17.324 0.772 -29.415 1.00 90.69 98 ARG A O 1
ATOM 754 N N . ASP A 1 99 ? 15.561 1.302 -30.695 1.00 90.94 99 ASP A N 1
ATOM 755 C CA . ASP A 1 99 ? 14.599 0.441 -29.987 1.00 90.94 99 ASP A CA 1
ATOM 756 C C . ASP A 1 99 ? 14.637 -1.044 -30.401 1.00 90.94 99 ASP A C 1
ATOM 758 O O . ASP A 1 99 ? 14.107 -1.897 -29.691 1.00 90.94 99 ASP A O 1
ATOM 762 N N . VAL A 1 100 ? 15.234 -1.381 -31.554 1.00 93.31 100 VAL A N 1
ATOM 763 C CA . VAL A 1 100 ? 15.179 -2.737 -32.135 1.00 93.31 100 VAL A CA 1
ATOM 764 C C . VAL A 1 100 ? 16.557 -3.206 -32.599 1.00 93.31 100 VAL A C 1
ATOM 766 O O . VAL A 1 100 ? 17.277 -2.475 -33.280 1.00 93.31 100 VAL A O 1
ATOM 769 N N . TYR A 1 101 ? 16.886 -4.459 -32.274 1.00 94.31 101 TYR A N 1
ATOM 770 C CA . TYR A 1 101 ? 18.140 -5.128 -32.628 1.00 94.31 101 TYR A CA 1
ATOM 771 C C . TYR A 1 101 ? 17.880 -6.532 -33.179 1.00 94.31 101 TYR A C 1
ATOM 773 O O . TYR A 1 101 ? 16.881 -7.175 -32.848 1.00 94.31 101 TYR A O 1
ATOM 781 N N . ARG A 1 102 ? 18.795 -7.020 -34.015 1.00 96.31 102 ARG A N 1
ATOM 782 C CA . ARG A 1 102 ? 18.804 -8.402 -34.510 1.00 96.31 102 ARG A CA 1
ATOM 783 C C . ARG A 1 102 ? 19.630 -9.307 -33.589 1.00 96.31 102 ARG A C 1
ATOM 785 O O . ARG A 1 102 ? 20.546 -8.826 -32.921 1.00 96.31 102 ARG A O 1
ATOM 792 N N . PRO A 1 103 ? 19.375 -10.628 -33.589 1.00 96.31 103 PRO A N 1
ATOM 793 C CA . PRO A 1 103 ? 20.230 -11.578 -32.885 1.00 96.31 103 PRO A CA 1
ATOM 794 C C . PRO A 1 103 ? 21.696 -11.459 -33.329 1.00 96.31 103 PRO A C 1
ATOM 796 O O . PRO A 1 103 ? 21.984 -11.471 -34.524 1.00 96.31 103 PRO A O 1
ATOM 799 N N . GLY A 1 104 ? 22.610 -11.353 -32.363 1.00 94.12 104 GLY A N 1
ATOM 800 C CA . GLY A 1 104 ? 24.054 -11.232 -32.598 1.00 94.12 104 GLY A CA 1
ATOM 801 C C . GLY A 1 104 ? 24.582 -9.800 -32.738 1.00 94.12 104 GLY A C 1
ATOM 802 O O . GLY A 1 104 ? 25.795 -9.623 -32.799 1.00 94.12 104 GLY A O 1
ATOM 803 N N . GLU A 1 105 ? 23.719 -8.779 -32.760 1.00 95.19 105 GLU A N 1
ATOM 804 C CA . GLU A 1 105 ? 24.161 -7.379 -32.740 1.00 95.19 105 GLU A CA 1
ATOM 805 C C . GLU A 1 105 ? 24.586 -6.936 -31.330 1.00 95.19 105 GLU A C 1
ATOM 807 O O . GLU A 1 105 ? 24.018 -7.359 -30.321 1.00 95.19 105 GLU A O 1
ATOM 812 N N . GLN A 1 106 ? 25.574 -6.041 -31.265 1.00 93.19 106 GLN A N 1
ATOM 813 C CA . GLN A 1 106 ? 25.962 -5.371 -30.027 1.00 93.19 106 GLN A CA 1
ATOM 814 C C . GLN A 1 106 ? 24.964 -4.253 -29.697 1.00 93.19 106 GLN A C 1
ATOM 816 O O . GLN A 1 106 ? 24.606 -3.456 -30.566 1.00 93.19 106 GLN A O 1
ATOM 821 N N . ILE A 1 107 ? 24.531 -4.187 -28.436 1.00 93.25 107 ILE A N 1
ATOM 822 C CA . ILE A 1 107 ? 23.664 -3.124 -27.918 1.00 93.25 107 ILE A CA 1
ATOM 823 C C . ILE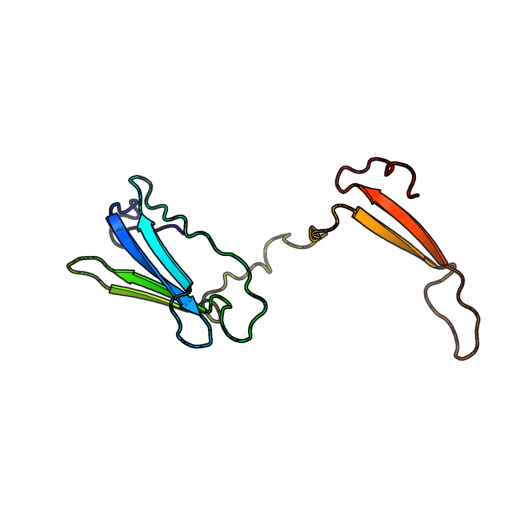 A 1 107 ? 24.527 -2.156 -27.116 1.00 93.25 107 ILE A C 1
ATOM 825 O O . ILE A 1 107 ? 25.093 -2.541 -26.093 1.00 93.25 107 ILE A O 1
ATOM 829 N N . ASN A 1 108 ? 24.579 -0.900 -27.548 1.00 93.06 108 ASN A N 1
ATOM 830 C CA . ASN A 1 108 ? 25.098 0.188 -26.730 1.00 93.06 108 ASN A CA 1
ATOM 831 C C . ASN A 1 108 ? 23.924 0.940 -26.098 1.00 93.06 108 ASN A C 1
ATOM 833 O O . ASN A 1 108 ? 22.924 1.239 -26.760 1.00 93.06 108 ASN A O 1
ATOM 837 N N . PHE A 1 109 ? 24.053 1.255 -24.814 1.00 94.50 109 PHE A N 1
ATOM 838 C CA . PHE A 1 109 ? 23.078 2.053 -24.088 1.00 94.50 109 PHE A CA 1
ATOM 839 C C . PHE A 1 109 ? 23.776 2.989 -23.104 1.00 94.50 109 PHE A C 1
ATOM 841 O O . PHE A 1 109 ? 24.839 2.686 -22.563 1.00 94.50 109 PHE A O 1
ATOM 848 N N . LEU A 1 110 ? 23.148 4.133 -22.874 1.00 93.50 110 LEU A N 1
ATOM 849 C CA . LEU A 1 110 ? 23.485 5.100 -21.850 1.00 93.50 110 LEU A CA 1
ATOM 850 C C . LEU A 1 110 ? 22.606 4.848 -20.626 1.00 93.50 110 LEU A C 1
ATOM 852 O O . LEU A 1 110 ? 21.396 4.643 -20.742 1.00 93.50 110 LEU A O 1
ATOM 856 N N . LEU A 1 111 ? 23.215 4.928 -19.449 1.00 91.62 111 LEU A N 1
ATOM 857 C CA . LEU A 1 111 ? 22.525 4.892 -18.170 1.00 91.62 111 LEU A CA 1
ATOM 858 C C . LEU A 1 111 ? 22.786 6.197 -17.422 1.00 91.62 111 LEU A C 1
ATOM 860 O O . LEU A 1 111 ? 23.938 6.568 -17.212 1.00 91.62 111 LEU A O 1
ATOM 864 N N . SER A 1 112 ? 21.722 6.882 -17.013 1.00 89.06 112 SER A N 1
ATOM 865 C CA . SER A 1 112 ? 21.806 8.067 -16.158 1.00 89.06 112 SER A CA 1
ATOM 866 C C . SER A 1 112 ? 21.043 7.829 -14.862 1.00 89.06 112 SER A C 1
ATOM 868 O O . SER A 1 112 ? 19.916 7.336 -14.891 1.00 89.06 112 SER A O 1
ATOM 870 N N . PHE A 1 113 ? 21.656 8.186 -13.735 1.00 88.94 113 PHE A N 1
ATOM 871 C CA . PHE A 1 113 ? 21.035 8.111 -12.419 1.00 88.94 113 PHE A CA 1
ATOM 872 C C . PHE A 1 113 ? 20.707 9.506 -11.908 1.00 88.94 113 PHE A C 1
ATOM 874 O O . PHE A 1 113 ? 21.556 10.397 -11.926 1.00 88.94 113 PHE A O 1
ATOM 881 N N . VAL A 1 114 ? 19.498 9.673 -11.385 1.00 88.62 114 VAL A N 1
ATOM 882 C CA . VAL A 1 114 ? 19.101 10.870 -10.640 1.00 88.62 114 VAL A CA 1
ATOM 883 C C . VAL A 1 114 ? 18.493 10.476 -9.311 1.00 88.62 114 VAL A C 1
ATOM 885 O O . VAL A 1 114 ? 17.972 9.377 -9.146 1.00 88.62 114 VAL A O 1
ATOM 888 N N . THR A 1 115 ? 18.539 11.378 -8.344 1.00 87.62 115 THR A N 1
ATOM 889 C CA . THR A 1 115 ? 17.711 11.233 -7.144 1.00 87.62 115 THR A CA 1
ATOM 890 C C . THR A 1 115 ? 16.239 11.426 -7.497 1.00 87.62 115 THR A C 1
ATOM 892 O O . THR A 1 115 ? 15.911 12.134 -8.451 1.00 87.62 115 THR A O 1
ATOM 895 N N . HIS A 1 116 ? 15.340 10.889 -6.672 1.00 82.94 116 HIS A N 1
ATOM 896 C CA . HIS A 1 116 ? 13.896 11.042 -6.870 1.00 82.94 116 HIS A CA 1
ATOM 897 C C . HIS A 1 116 ? 13.426 12.506 -7.003 1.00 82.94 116 HIS A C 1
ATOM 899 O O . HIS A 1 116 ? 12.414 12.786 -7.641 1.00 82.94 116 HIS A O 1
ATOM 905 N N . ASN A 1 117 ? 14.191 13.442 -6.433 1.00 82.44 117 ASN A N 1
ATOM 906 C CA . ASN A 1 117 ? 13.925 14.879 -6.464 1.00 82.44 117 ASN A CA 1
ATOM 907 C C . ASN A 1 117 ? 14.529 15.582 -7.698 1.00 82.44 117 ASN A C 1
ATOM 909 O O . ASN A 1 117 ? 14.600 16.810 -7.725 1.00 82.44 117 ASN A O 1
ATOM 913 N N . GLY A 1 118 ? 15.023 14.825 -8.684 1.00 78.44 118 GLY A N 1
ATOM 914 C CA . GLY A 1 118 ? 15.609 15.348 -9.921 1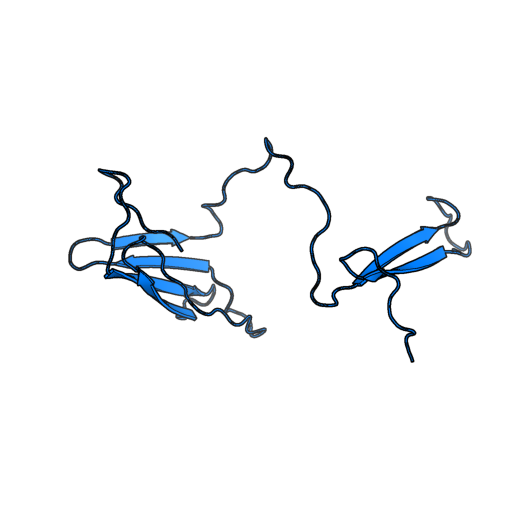.00 78.44 118 GLY A CA 1
ATOM 915 C C . GLY A 1 118 ? 17.003 15.961 -9.761 1.00 78.44 118 GLY A C 1
ATOM 916 O O . GLY A 1 118 ? 17.493 16.607 -10.682 1.00 78.44 118 GLY A O 1
ATOM 917 N N . LYS A 1 119 ? 17.652 15.785 -8.604 1.00 83.62 119 LYS A N 1
ATOM 918 C CA . LYS A 1 119 ? 19.022 16.264 -8.371 1.00 83.62 119 LYS A CA 1
ATOM 919 C C . LYS A 1 119 ? 20.044 15.225 -8.812 1.00 83.62 119 LYS A C 1
ATOM 921 O O . LYS A 1 119 ? 19.790 14.021 -8.685 1.00 83.62 119 LYS A O 1
ATOM 926 N N . THR A 1 120 ? 21.209 15.702 -9.240 1.00 82.00 120 THR A N 1
ATOM 927 C CA . THR A 1 120 ? 22.393 14.870 -9.463 1.00 82.00 120 THR A CA 1
ATOM 928 C C . THR A 1 120 ? 22.740 14.124 -8.171 1.00 82.00 120 THR A C 1
ATOM 930 O O . THR A 1 120 ? 22.801 14.765 -7.117 1.00 82.00 120 THR A O 1
ATOM 933 N N . PRO A 1 121 ? 22.925 12.795 -8.216 1.00 78.12 121 PRO A N 1
ATOM 934 C CA . PRO A 1 121 ? 23.442 12.033 -7.088 1.00 78.12 121 PRO A CA 1
ATOM 935 C C . PRO A 1 121 ? 24.805 12.573 -6.653 1.00 78.12 121 PRO A C 1
ATOM 937 O O . PRO A 1 121 ? 25.568 13.071 -7.482 1.00 78.12 121 PRO A O 1
ATOM 940 N N . GLU A 1 122 ? 25.132 12.451 -5.368 1.00 78.56 122 GLU A N 1
ATOM 941 C CA . GLU A 1 122 ? 26.527 12.582 -4.945 1.00 78.56 122 GLU A CA 1
ATOM 942 C C . GLU A 1 122 ? 27.369 11.517 -5.659 1.00 78.56 122 GLU A C 1
ATOM 944 O O . GLU A 1 122 ? 26.856 10.454 -6.024 1.00 78.56 122 GLU A O 1
ATOM 949 N N . THR A 1 123 ? 28.643 11.821 -5.914 1.00 71.75 123 THR A N 1
ATOM 950 C CA . THR A 1 123 ? 29.545 10.918 -6.630 1.00 71.75 123 THR A CA 1
ATOM 951 C C . THR A 1 123 ? 29.529 9.546 -5.962 1.00 71.75 123 THR A C 1
ATOM 953 O O . THR A 1 123 ? 29.855 9.425 -4.781 1.00 71.75 123 THR A O 1
ATOM 956 N N . PHE A 1 124 ? 29.133 8.519 -6.715 1.00 58.94 124 PHE A N 1
ATOM 957 C CA . PHE A 1 124 ? 29.271 7.139 -6.266 1.00 58.94 124 PHE A CA 1
ATOM 958 C C . PHE A 1 124 ? 30.768 6.849 -6.035 1.00 58.94 124 PHE A C 1
ATOM 960 O O . PHE A 1 124 ? 31.574 7.265 -6.872 1.00 58.94 124 PHE A O 1
ATOM 967 N N . PRO A 1 125 ? 31.153 6.202 -4.920 1.00 52.72 125 PRO A N 1
ATOM 968 C CA . PRO A 1 125 ? 32.523 5.736 -4.725 1.00 52.72 125 PRO A CA 1
ATOM 969 C C . PRO A 1 125 ? 32.938 4.702 -5.779 1.00 52.72 125 PRO A C 1
ATOM 971 O O . PRO A 1 125 ? 32.047 4.004 -6.320 1.00 52.72 125 PRO A O 1
#

Sequence (125 aa):
MFTNSIKSADAVDGVNISVYGTNNQLIGTGATNKEGVAEIPYSKKEFSGFKPAMVIAKTADDFNYLPFNNTRVNTSRFEVGGKRNNPSGFDAFVYAERDVYRPGEQINFLLSFVTHNGKTPETFP